Protein AF-A0A1J3I0F9-F1 (afdb_monomer)

Foldseek 3Di:
DFWWWKDWVVHTDDIDDCVVVVAWDKDKDKDFDPDPDTDIDTGGPDDDDDDWPDWDWDFDDDVPDPTTIIIIMTITGPPPPD

Secondary structure (DSSP, 8-state):
--EEEEEETTEEEEEEETTT-TT-EEEEEEE--SSS---EEEEE-SSSPP--SEEEEEEEP-TT-SSPEEEEEEEE------

Structure (mmCIF, N/CA/C/O backbone):
data_AF-A0A1J3I0F9-F1
#
_entry.id   AF-A0A1J3I0F9-F1
#
loop_
_atom_site.group_PDB
_atom_site.id
_atom_site.type_symbol
_atom_site.label_atom_id
_atom_site.label_alt_id
_atom_site.label_comp_id
_atom_site.label_asym_id
_atom_site.label_entity_id
_atom_site.label_seq_id
_atom_site.pdbx_PDB_ins_code
_atom_site.Cartn_x
_atom_site.Cartn_y
_atom_site.Cartn_z
_atom_site.occupancy
_atom_site.B_iso_or_equiv
_atom_site.auth_seq_id
_atom_site.auth_comp_id
_atom_site.auth_asym_id
_atom_site.auth_atom_id
_atom_site.pdbx_PDB_model_num
ATOM 1 N N . THR A 1 1 ? -10.728 -0.599 13.213 1.00 82.12 1 THR A N 1
ATOM 2 C CA . THR A 1 1 ? -9.979 0.315 12.321 1.00 82.12 1 THR A CA 1
ATOM 3 C C . THR A 1 1 ? -9.487 -0.486 11.121 1.00 82.12 1 THR A C 1
ATOM 5 O O . THR A 1 1 ? -9.433 -1.704 11.271 1.00 82.12 1 THR A O 1
ATOM 8 N N . PRO A 1 2 ? -9.231 0.098 9.929 1.00 91.19 2 PRO A N 1
ATOM 9 C CA . PRO A 1 2 ? -8.821 -0.682 8.759 1.00 91.19 2 PRO A CA 1
ATOM 10 C C . PRO A 1 2 ? -7.622 -1.578 9.035 1.00 91.19 2 PRO A C 1
ATOM 12 O O . PRO A 1 2 ? -6.574 -1.106 9.471 1.00 91.19 2 PRO A O 1
ATOM 15 N N . LYS A 1 3 ? -7.829 -2.867 8.762 1.00 93.56 3 LYS A N 1
ATOM 16 C CA . LYS A 1 3 ? -6.810 -3.905 8.768 1.00 93.56 3 LYS A CA 1
ATOM 17 C C . LYS A 1 3 ? -6.995 -4.783 7.540 1.00 93.56 3 LYS A C 1
ATOM 19 O O . LYS A 1 3 ? -8.090 -5.314 7.324 1.00 93.56 3 LYS A O 1
ATOM 24 N N . PHE A 1 4 ? -5.974 -4.848 6.704 1.00 95.50 4 PHE A N 1
ATOM 25 C CA . PHE A 1 4 ? -6.029 -5.527 5.415 1.00 95.50 4 PHE A CA 1
ATOM 26 C C . PHE A 1 4 ? -4.621 -5.802 4.902 1.00 95.50 4 PHE A C 1
ATOM 28 O O . PHE A 1 4 ? -3.673 -5.118 5.280 1.00 95.50 4 PHE A O 1
ATOM 35 N N . ASP A 1 5 ? -4.507 -6.779 4.016 1.00 97.38 5 ASP A N 1
ATOM 36 C CA . ASP A 1 5 ? -3.262 -7.069 3.321 1.00 97.38 5 ASP A CA 1
ATOM 37 C C . ASP A 1 5 ? -3.240 -6.336 1.984 1.00 97.38 5 ASP A C 1
ATOM 39 O O . ASP A 1 5 ? -4.250 -6.267 1.276 1.00 97.38 5 ASP A O 1
ATOM 43 N N . LEU A 1 6 ? -2.085 -5.785 1.640 1.00 96.88 6 LEU A N 1
ATOM 44 C CA . LEU A 1 6 ? -1.836 -5.132 0.371 1.00 96.88 6 LEU A CA 1
ATOM 45 C C . LEU A 1 6 ? -0.962 -6.028 -0.501 1.00 96.88 6 LEU A C 1
ATOM 47 O O . LEU A 1 6 ? 0.091 -6.508 -0.077 1.00 96.88 6 LEU A O 1
ATOM 51 N N . TYR A 1 7 ? -1.411 -6.230 -1.732 1.00 96.94 7 TYR A N 1
ATOM 52 C CA . TYR A 1 7 ? -0.713 -6.991 -2.758 1.00 96.94 7 TYR A CA 1
ATOM 53 C C . TYR A 1 7 ? -0.363 -6.086 -3.936 1.00 96.94 7 TYR A C 1
ATOM 55 O O . TYR A 1 7 ? -1.149 -5.209 -4.302 1.00 96.94 7 TYR A O 1
ATOM 63 N N . ILE A 1 8 ? 0.791 -6.350 -4.550 1.00 94.00 8 ILE A N 1
ATOM 64 C CA . ILE A 1 8 ? 1.211 -5.755 -5.822 1.00 94.00 8 ILE A CA 1
ATOM 65 C C . ILE A 1 8 ? 1.191 -6.856 -6.881 1.00 94.00 8 ILE A C 1
ATOM 67 O O . ILE A 1 8 ? 2.003 -7.792 -6.863 1.00 94.00 8 ILE A O 1
ATOM 71 N N . GLY A 1 9 ? 0.221 -6.772 -7.789 1.00 91.25 9 GLY A N 1
ATOM 72 C CA . GLY A 1 9 ? -0.160 -7.895 -8.636 1.00 91.25 9 GLY A CA 1
ATOM 73 C C . GLY A 1 9 ? -0.520 -9.119 -7.774 1.00 91.25 9 GLY A C 1
ATOM 74 O O . GLY A 1 9 ? -1.278 -8.986 -6.814 1.00 91.25 9 GLY A O 1
ATOM 75 N N . PRO A 1 10 ? 0.023 -10.315 -8.064 1.00 92.12 10 PRO A N 1
ATOM 76 C CA . PRO A 1 10 ? -0.240 -11.517 -7.272 1.00 92.12 10 PRO A CA 1
ATOM 77 C C . PRO A 1 10 ? 0.608 -11.620 -5.990 1.00 92.12 10 PRO A C 1
ATOM 79 O O . PRO A 1 10 ? 0.458 -12.586 -5.244 1.00 92.12 10 PRO A O 1
ATOM 82 N N . ASN A 1 11 ? 1.528 -10.682 -5.739 1.00 93.88 11 ASN A N 1
ATOM 83 C CA . ASN A 1 11 ? 2.520 -10.809 -4.671 1.00 93.88 11 ASN A CA 1
ATOM 84 C C . ASN A 1 11 ? 2.079 -10.062 -3.412 1.00 93.88 11 ASN A C 1
ATOM 86 O O . ASN A 1 11 ? 1.743 -8.880 -3.489 1.00 93.88 11 ASN A O 1
ATOM 90 N N . PHE A 1 12 ? 2.122 -10.737 -2.260 1.00 96.31 12 PHE A N 1
ATOM 91 C CA . PHE A 1 12 ? 1.929 -10.089 -0.961 1.00 96.31 12 PHE A CA 1
ATOM 92 C C . PHE A 1 12 ? 3.020 -9.041 -0.749 1.00 96.31 12 PHE A C 1
ATOM 94 O O . PHE A 1 12 ? 4.199 -9.329 -0.965 1.00 96.31 12 PHE A O 1
ATOM 101 N N . TRP A 1 13 ? 2.624 -7.847 -0.318 1.00 95.12 13 TRP A N 1
ATOM 102 C CA . TRP A 1 13 ? 3.555 -6.786 0.032 1.00 95.12 13 TRP A CA 1
ATOM 103 C C . TRP A 1 13 ? 3.591 -6.557 1.543 1.00 95.12 13 TRP A C 1
ATOM 105 O O . TRP A 1 13 ? 4.635 -6.772 2.157 1.00 95.12 13 TRP A O 1
ATOM 115 N N . VAL A 1 14 ? 2.479 -6.125 2.147 1.00 95.12 14 VAL A N 1
ATOM 116 C CA . VAL A 1 14 ? 2.454 -5.702 3.556 1.00 95.12 14 VAL A CA 1
ATOM 117 C C . VAL A 1 14 ? 1.049 -5.789 4.153 1.00 95.12 14 VAL A C 1
ATOM 119 O O . VAL A 1 14 ? 0.055 -5.609 3.451 1.00 95.12 14 VAL A O 1
ATOM 122 N N . THR A 1 15 ? 0.956 -6.031 5.461 1.00 94.88 15 THR A N 1
ATOM 123 C CA . THR A 1 15 ? -0.292 -5.880 6.222 1.00 94.88 15 THR A CA 1
ATOM 124 C C . THR A 1 15 ? -0.395 -4.457 6.760 1.00 94.88 15 THR A C 1
ATOM 126 O O . THR A 1 15 ? 0.457 -4.005 7.526 1.00 94.88 15 THR A O 1
ATOM 129 N N . ILE A 1 16 ? -1.472 -3.769 6.397 1.00 92.94 16 ILE A N 1
ATOM 130 C CA . ILE A 1 16 ? -1.831 -2.457 6.927 1.00 92.94 16 ILE A CA 1
ATOM 131 C C . ILE A 1 16 ? -2.652 -2.658 8.195 1.00 92.94 16 ILE A C 1
ATOM 133 O O . ILE A 1 16 ? -3.641 -3.393 8.191 1.00 92.94 16 ILE A O 1
ATOM 137 N N . ASP A 1 17 ? -2.251 -1.991 9.275 1.00 92.00 17 ASP A N 1
ATOM 138 C CA . ASP A 1 17 ? -2.958 -2.006 10.554 1.00 92.00 17 ASP A CA 1
ATOM 139 C C . ASP A 1 17 ? -3.019 -0.584 11.122 1.00 92.00 17 ASP A C 1
ATOM 141 O O . ASP A 1 17 ? -2.115 -0.100 11.812 1.00 92.00 17 ASP A O 1
ATOM 145 N N . LEU A 1 18 ? -4.116 0.102 10.802 1.00 88.44 18 LEU A N 1
ATOM 146 C CA . LEU A 1 18 ? -4.345 1.482 11.225 1.00 88.44 18 LEU A CA 1
ATOM 147 C C . LEU A 1 18 ? -4.856 1.584 12.668 1.00 88.44 18 LEU A C 1
ATOM 149 O O . LEU A 1 18 ? -5.048 2.690 13.167 1.00 88.44 18 LEU A O 1
ATOM 153 N N . GLU A 1 19 ? -5.110 0.462 13.351 1.00 85.94 19 GLU A N 1
ATOM 154 C CA . GLU A 1 19 ? -5.454 0.481 14.775 1.00 85.94 19 GLU A CA 1
ATOM 155 C C . GLU A 1 19 ? -4.252 0.907 15.622 1.00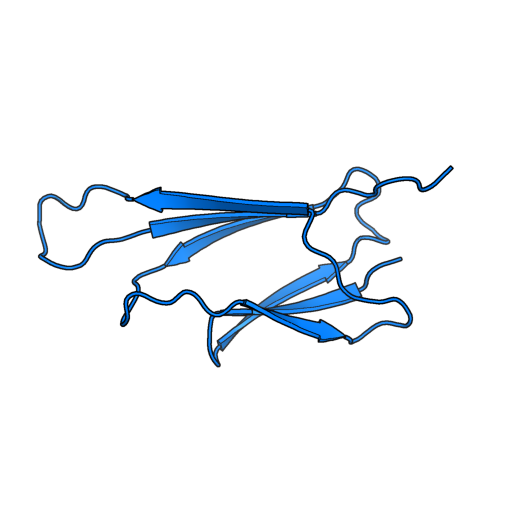 85.94 19 GLU A C 1
ATOM 157 O O . GLU A 1 19 ? -4.389 1.748 16.508 1.00 85.94 19 GLU A O 1
ATOM 162 N N . ASN A 1 20 ? -3.067 0.397 15.278 1.00 80.12 20 ASN A N 1
ATOM 163 C CA . ASN A 1 20 ? -1.815 0.721 15.962 1.00 80.12 20 ASN A CA 1
ATOM 164 C C . ASN A 1 20 ? -1.162 2.021 15.453 1.00 80.12 20 ASN A C 1
ATOM 166 O O . ASN A 1 20 ? -0.281 2.562 16.116 1.00 80.12 20 ASN A O 1
ATOM 170 N N . ASN A 1 21 ? -1.607 2.552 14.307 1.00 77.12 21 ASN A N 1
ATOM 171 C CA . ASN A 1 21 ? -1.047 3.738 13.652 1.00 77.12 21 ASN A CA 1
ATOM 172 C C . ASN A 1 21 ? -2.089 4.859 13.530 1.00 77.12 21 ASN A C 1
ATOM 174 O O . ASN A 1 21 ? -2.633 5.143 12.463 1.00 77.12 21 ASN A O 1
ATOM 178 N N . ILE A 1 22 ? -2.361 5.514 14.663 1.00 67.06 22 ILE A N 1
ATOM 179 C CA . ILE A 1 22 ? -3.446 6.498 14.841 1.00 67.06 22 ILE A CA 1
ATOM 180 C C . ILE A 1 22 ? -3.311 7.704 13.889 1.00 67.06 22 ILE A C 1
ATOM 182 O O . ILE A 1 22 ? -4.318 8.252 13.436 1.00 67.06 22 ILE A O 1
ATOM 186 N N . SER A 1 23 ? -2.078 8.099 13.564 1.00 73.69 23 SER A N 1
ATOM 187 C CA . SER A 1 23 ? -1.752 9.224 12.672 1.00 73.69 23 SER A CA 1
ATOM 188 C C . SER A 1 23 ? -1.881 8.886 11.180 1.00 73.69 23 SER A C 1
ATOM 190 O O . SER A 1 23 ? -1.782 9.781 10.341 1.00 73.69 23 SER A O 1
ATOM 192 N N . GLY A 1 24 ? -2.089 7.611 10.850 1.00 79.94 24 GLY A N 1
ATOM 193 C CA . GLY A 1 24 ? -1.931 7.064 9.508 1.00 79.94 24 GLY A CA 1
ATOM 194 C C . GLY A 1 24 ? -0.649 6.245 9.350 1.00 79.94 24 GLY A C 1
ATOM 195 O O . GLY A 1 24 ? 0.208 6.228 10.233 1.00 79.94 24 GLY A O 1
ATOM 196 N N . GLN A 1 25 ? -0.545 5.549 8.222 1.00 86.25 25 GLN A N 1
ATOM 197 C CA . GLN A 1 25 ? 0.591 4.703 7.848 1.00 86.25 25 GLN A CA 1
ATOM 198 C C . GLN A 1 25 ? 1.075 5.108 6.449 1.00 86.25 25 GLN A C 1
ATOM 200 O O . GLN A 1 25 ? 0.265 5.485 5.598 1.00 86.25 25 GLN A O 1
ATOM 205 N N . THR A 1 26 ? 2.384 5.034 6.219 1.00 91.25 26 THR A N 1
ATOM 206 C CA . THR A 1 26 ? 3.004 5.258 4.908 1.00 91.25 26 THR A CA 1
ATOM 207 C C . THR A 1 26 ? 3.866 4.056 4.583 1.00 91.25 26 THR A C 1
ATOM 209 O O . THR A 1 26 ? 4.705 3.682 5.396 1.00 91.25 26 THR A O 1
ATOM 212 N N . GLU A 1 27 ? 3.687 3.489 3.396 1.00 93.38 27 GLU A N 1
ATOM 213 C CA . GLU A 1 27 ? 4.475 2.353 2.917 1.00 93.38 27 GLU A CA 1
ATOM 214 C C . GLU A 1 27 ? 5.140 2.714 1.592 1.00 93.38 27 GLU A C 1
ATOM 216 O O . GLU A 1 27 ? 4.485 3.259 0.703 1.00 93.38 27 GLU A O 1
ATOM 221 N N . GLU A 1 28 ? 6.433 2.420 1.446 1.00 94.50 28 GLU A N 1
ATOM 222 C CA . GLU A 1 28 ? 7.194 2.690 0.222 1.00 94.50 28 GLU A CA 1
ATOM 223 C C . GLU A 1 28 ? 7.923 1.435 -0.265 1.00 94.50 28 GLU A C 1
ATOM 225 O O . GLU A 1 28 ? 8.495 0.681 0.523 1.00 94.50 28 GLU A O 1
ATOM 230 N N . ILE A 1 29 ? 7.903 1.206 -1.579 1.00 93.50 29 ILE A N 1
ATOM 231 C CA . ILE A 1 29 ? 8.589 0.087 -2.229 1.00 93.50 29 ILE A CA 1
ATOM 232 C C . ILE A 1 29 ? 9.215 0.515 -3.556 1.00 93.50 29 ILE A C 1
ATOM 234 O O . ILE A 1 29 ? 8.654 1.315 -4.304 1.00 93.50 29 ILE A O 1
ATOM 238 N N . ILE A 1 30 ? 10.374 -0.068 -3.870 1.00 91.88 30 ILE A N 1
ATOM 239 C CA . ILE A 1 30 ? 10.978 -0.002 -5.202 1.00 91.88 30 ILE A CA 1
ATOM 240 C C . ILE A 1 30 ? 10.445 -1.173 -6.031 1.00 91.88 30 ILE A C 1
ATOM 242 O O . ILE A 1 30 ? 10.669 -2.337 -5.699 1.00 91.88 30 ILE A O 1
ATOM 246 N N . TYR A 1 31 ? 9.746 -0.863 -7.116 1.00 89.50 31 TYR A N 1
ATOM 247 C CA . TYR A 1 31 ? 9.071 -1.822 -7.976 1.00 89.50 31 TYR A CA 1
ATOM 248 C C . TYR A 1 31 ? 9.584 -1.734 -9.413 1.00 89.50 31 TYR A 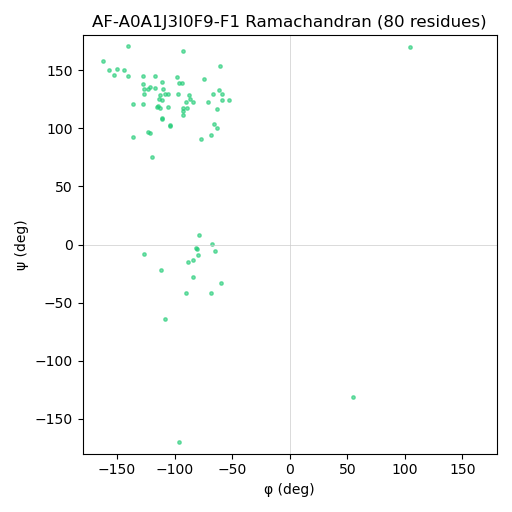C 1
ATOM 250 O O . TYR A 1 31 ? 9.727 -0.647 -9.973 1.00 89.50 31 TYR A O 1
ATOM 258 N N . ILE A 1 32 ? 9.825 -2.897 -10.020 1.00 89.31 32 ILE A N 1
ATOM 259 C CA . ILE A 1 32 ? 10.158 -3.020 -11.441 1.00 89.31 32 ILE A CA 1
ATOM 260 C C . ILE A 1 32 ? 8.898 -3.527 -12.164 1.00 89.31 32 ILE A C 1
ATOM 262 O O . 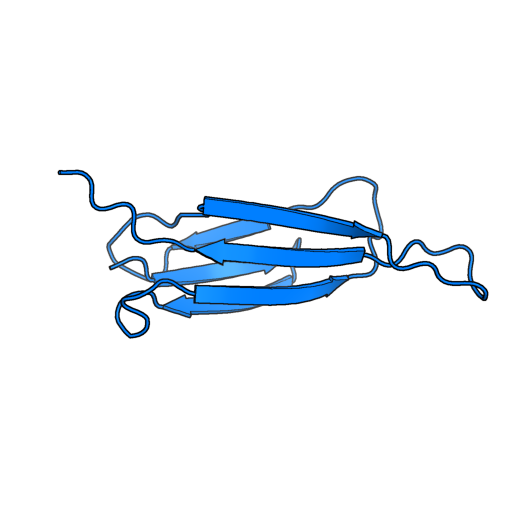ILE A 1 32 ? 8.571 -4.716 -12.062 1.00 89.31 32 ILE A O 1
ATOM 266 N N . PRO A 1 33 ? 8.149 -2.647 -12.852 1.00 85.44 33 PRO A N 1
ATOM 267 C CA . PRO A 1 33 ? 6.944 -3.008 -13.572 1.00 85.44 33 PRO A CA 1
ATOM 268 C C . PRO A 1 33 ? 7.268 -3.923 -14.753 1.00 85.44 33 PRO A C 1
ATOM 270 O O . PRO A 1 33 ? 8.115 -3.628 -15.589 1.00 85.44 33 PRO A O 1
ATOM 273 N N . ARG A 1 34 ? 6.540 -5.039 -14.845 1.00 85.44 34 ARG A N 1
ATOM 274 C CA . ARG A 1 34 ? 6.586 -5.942 -16.012 1.00 85.44 34 ARG A CA 1
ATOM 275 C C . ARG A 1 34 ? 5.594 -5.555 -17.105 1.00 85.44 34 ARG A C 1
ATOM 277 O O . ARG A 1 34 ? 5.661 -6.072 -18.214 1.00 85.44 34 ARG A O 1
ATOM 284 N N . THR A 1 35 ? 4.633 -4.702 -16.766 1.00 87.62 35 THR A N 1
ATOM 285 C CA . THR A 1 35 ? 3.590 -4.205 -17.662 1.00 87.62 35 THR A CA 1
ATOM 286 C C . THR A 1 35 ? 3.351 -2.728 -17.371 1.00 87.62 35 THR A C 1
ATOM 288 O O . THR A 1 35 ? 3.810 -2.215 -16.353 1.00 87.62 35 THR A O 1
ATOM 291 N N . ASN A 1 36 ? 2.576 -2.060 -18.219 1.00 87.56 36 ASN A N 1
ATOM 292 C CA . ASN A 1 36 ? 2.190 -0.664 -18.005 1.00 87.56 36 ASN A CA 1
ATOM 293 C C . ASN A 1 36 ? 1.050 -0.498 -16.978 1.00 87.56 36 ASN A C 1
ATOM 295 O O . ASN A 1 36 ? 0.522 0.601 -16.831 1.00 87.56 36 ASN A O 1
ATOM 299 N N . PHE A 1 37 ? 0.655 -1.575 -16.291 1.00 90.00 37 PHE A N 1
ATOM 300 C CA . PHE A 1 37 ? -0.355 -1.567 -15.240 1.00 90.00 37 PHE A CA 1
ATOM 301 C C . PHE A 1 37 ? 0.282 -1.826 -13.873 1.00 90.00 37 PHE A C 1
ATOM 303 O O . PHE A 1 37 ? 1.169 -2.673 -13.725 1.00 90.00 37 PHE A O 1
ATOM 310 N N . LEU A 1 38 ? -0.206 -1.095 -12.871 1.00 91.38 38 LEU A N 1
ATOM 311 C CA . LEU A 1 38 ? 0.051 -1.358 -11.463 1.00 91.38 38 LEU A CA 1
ATOM 312 C C . LEU A 1 38 ? -1.250 -1.832 -10.823 1.00 91.38 38 LEU A C 1
ATOM 314 O O . LEU A 1 38 ? -2.163 -1.039 -10.601 1.00 91.38 38 LEU A O 1
ATOM 318 N N . ASP A 1 39 ? -1.302 -3.118 -10.502 1.00 93.62 39 ASP A N 1
ATOM 319 C CA . ASP A 1 39 ? -2.434 -3.703 -9.799 1.00 93.62 39 ASP A CA 1
ATOM 320 C C . ASP A 1 39 ? -2.163 -3.675 -8.295 1.00 93.62 39 ASP A C 1
ATOM 322 O O . ASP A 1 39 ? -1.249 -4.343 -7.808 1.00 93.62 39 ASP A O 1
ATOM 326 N N . LEU A 1 40 ? -2.966 -2.907 -7.560 1.00 94.88 40 LEU A N 1
ATOM 327 C CA . LEU A 1 40 ? -2.990 -2.921 -6.100 1.00 94.88 40 LEU A CA 1
ATOM 328 C C . LEU A 1 40 ? -4.249 -3.647 -5.640 1.00 94.88 40 LEU A C 1
ATOM 330 O O . LEU A 1 40 ? -5.365 -3.209 -5.922 1.00 94.88 40 LEU A O 1
ATOM 334 N N . CYS A 1 41 ? -4.078 -4.753 -4.920 1.00 96.44 41 CYS A N 1
ATOM 335 C CA . CYS A 1 41 ? -5.195 -5.514 -4.371 1.00 96.44 41 CYS A CA 1
ATOM 336 C C . 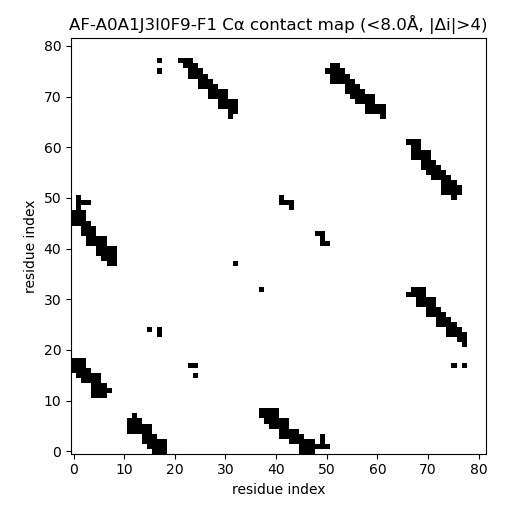CYS A 1 41 ? -5.217 -5.387 -2.848 1.00 96.44 41 CYS A C 1
ATOM 338 O O . CYS A 1 41 ? -4.229 -5.676 -2.173 1.00 96.44 41 CYS A O 1
ATOM 340 N N . LEU A 1 42 ? -6.353 -4.929 -2.317 1.00 96.88 42 LEU A N 1
ATOM 341 C CA . LEU A 1 42 ? -6.571 -4.733 -0.890 1.00 96.88 42 LEU A CA 1
ATOM 342 C C . LEU A 1 42 ? -7.443 -5.880 -0.381 1.00 96.88 42 LEU A C 1
ATOM 344 O O . LEU A 1 42 ? -8.660 -5.899 -0.584 1.00 96.88 42 LEU A O 1
ATOM 348 N N . VAL A 1 43 ? -6.823 -6.841 0.290 1.00 97.75 43 VAL A N 1
ATOM 349 C CA . VAL A 1 43 ? -7.497 -8.033 0.797 1.00 97.75 43 VAL A CA 1
ATOM 350 C C . VAL A 1 43 ? -7.937 -7.779 2.231 1.00 97.75 43 VAL A C 1
ATOM 352 O O . VAL A 1 43 ? -7.126 -7.654 3.147 1.00 97.75 43 VAL A O 1
ATOM 355 N N . LYS A 1 44 ? -9.250 -7.687 2.442 1.00 96.25 44 LYS A N 1
ATOM 356 C CA . LYS A 1 44 ? -9.836 -7.464 3.767 1.00 96.25 44 LYS A CA 1
ATOM 357 C C . LYS A 1 44 ? -9.522 -8.636 4.704 1.00 96.25 44 LYS A C 1
ATOM 359 O O . LYS A 1 44 ? -10.016 -9.739 4.494 1.00 96.25 44 LYS A O 1
ATOM 364 N N . THR A 1 45 ? -8.773 -8.363 5.769 1.00 96.56 45 THR A N 1
ATOM 365 C CA . THR A 1 45 ? -8.481 -9.322 6.851 1.00 96.56 45 THR A CA 1
ATOM 366 C C . THR A 1 45 ? -9.141 -8.927 8.174 1.00 96.56 45 THR A C 1
ATOM 368 O O . THR A 1 45 ? -9.379 -9.778 9.028 1.00 96.56 45 THR A O 1
ATOM 371 N N . GLY A 1 46 ? -9.485 -7.646 8.338 1.00 92.25 46 GLY A N 1
ATOM 372 C CA . GLY A 1 46 ? -10.249 -7.117 9.464 1.00 92.25 46 GLY A CA 1
ATOM 373 C C . GLY A 1 46 ? -11.752 -6.973 9.202 1.00 92.25 46 GLY A C 1
ATOM 374 O O . GLY A 1 46 ? -12.307 -7.418 8.198 1.00 92.25 46 GLY A O 1
ATOM 375 N N . THR A 1 47 ? -12.438 -6.301 10.126 1.00 93.12 47 THR A N 1
ATOM 376 C CA . THR A 1 47 ? -13.901 -6.128 10.089 1.00 93.12 47 THR A CA 1
ATOM 377 C C . THR A 1 47 ? -14.356 -4.959 9.213 1.00 93.12 47 THR A C 1
ATOM 379 O O . THR A 1 47 ? -15.447 -5.002 8.637 1.00 93.12 47 THR A O 1
ATOM 382 N N . THR A 1 48 ? -13.526 -3.929 9.050 1.00 92.06 48 THR A N 1
ATOM 383 C CA . THR A 1 48 ? -13.838 -2.734 8.249 1.00 92.06 48 THR A CA 1
ATOM 384 C C . THR A 1 48 ? -13.353 -2.870 6.808 1.00 92.06 48 THR A C 1
ATOM 386 O O . THR A 1 48 ? -12.574 -3.763 6.484 1.00 92.06 48 THR A O 1
ATOM 389 N N . ASN A 1 49 ? -13.807 -1.985 5.922 1.00 94.00 49 ASN A N 1
ATOM 390 C CA . ASN A 1 49 ? -13.359 -2.004 4.532 1.00 94.00 49 ASN A CA 1
ATOM 391 C C . ASN A 1 49 ? -11.922 -1.465 4.407 1.00 94.00 49 ASN A C 1
ATOM 393 O O . ASN A 1 49 ? -11.569 -0.528 5.134 1.00 94.00 49 ASN A O 1
ATOM 397 N N . PRO A 1 50 ? -11.099 -2.043 3.515 1.00 94.69 50 PRO A N 1
ATOM 398 C CA . PRO A 1 50 ? -9.799 -1.483 3.173 1.00 94.69 50 PRO A CA 1
ATOM 399 C C . PRO A 1 50 ? -9.921 -0.081 2.572 1.00 94.69 50 PRO A C 1
ATOM 401 O O . PRO A 1 50 ? -10.938 0.251 1.962 1.00 94.69 50 PRO A O 1
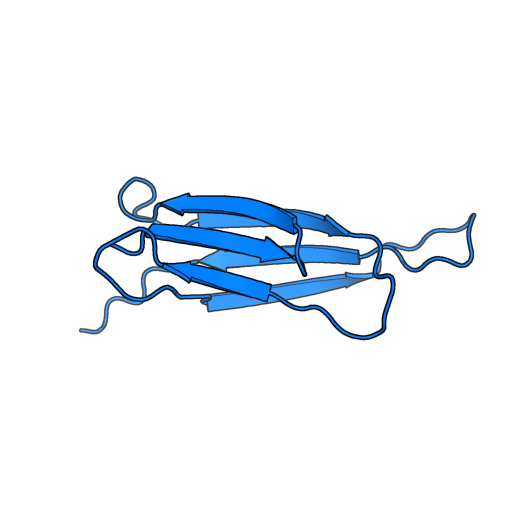ATOM 404 N N . MET A 1 51 ? -8.877 0.730 2.721 1.00 92.25 51 MET A N 1
ATOM 405 C CA . MET A 1 51 ? -8.808 2.067 2.130 1.00 92.25 51 MET A CA 1
ATOM 406 C C . MET A 1 51 ? -7.384 2.380 1.682 1.00 92.25 51 MET A C 1
ATOM 408 O O . MET A 1 51 ? -6.433 1.923 2.306 1.00 92.25 51 MET A O 1
ATOM 412 N N . ILE A 1 52 ? -7.253 3.202 0.646 1.00 93.38 52 ILE A N 1
ATOM 413 C CA . ILE A 1 52 ? -6.022 3.911 0.289 1.00 93.38 52 ILE A CA 1
ATOM 414 C C . ILE A 1 52 ? -6.393 5.386 0.184 1.00 93.38 52 ILE A C 1
ATOM 416 O O . ILE A 1 52 ? -7.411 5.716 -0.423 1.00 93.38 52 ILE A O 1
ATOM 420 N N . SER A 1 53 ? -5.592 6.266 0.783 1.00 92.44 53 SER A N 1
ATOM 421 C CA . SER A 1 53 ? -5.802 7.712 0.664 1.00 92.44 53 SER A CA 1
ATOM 422 C C . SER A 1 53 ? -5.052 8.290 -0.531 1.00 92.44 53 SER A C 1
ATOM 424 O O . SER A 1 53 ? -5.602 9.124 -1.241 1.00 92.44 53 SER A O 1
ATOM 426 N N . SER A 1 54 ? -3.811 7.853 -0.760 1.00 93.69 54 SER A N 1
ATOM 427 C CA . SER A 1 54 ? -3.011 8.280 -1.911 1.00 93.69 54 SER A CA 1
ATOM 428 C C . SER A 1 54 ? -2.033 7.194 -2.351 1.00 93.69 54 SER A C 1
ATOM 430 O O . SER A 1 54 ? -1.560 6.411 -1.526 1.00 93.69 54 SER A O 1
ATOM 432 N N . VAL A 1 55 ? -1.722 7.190 -3.648 1.00 95.50 55 VAL A N 1
ATOM 433 C CA . VAL A 1 55 ? -0.642 6.414 -4.264 1.00 95.50 55 VAL A CA 1
ATOM 434 C C . VAL A 1 55 ? 0.210 7.384 -5.073 1.00 95.50 55 VAL A C 1
ATOM 436 O O . VAL A 1 55 ? -0.291 8.032 -5.991 1.00 95.50 55 VAL A O 1
ATOM 439 N N . GLU A 1 56 ? 1.493 7.472 -4.749 1.00 94.88 56 GLU A N 1
ATOM 440 C CA . GLU A 1 56 ? 2.479 8.256 -5.485 1.00 94.88 56 GLU A CA 1
ATOM 441 C C . GLU A 1 56 ? 3.426 7.320 -6.240 1.00 94.88 56 GLU A C 1
ATOM 443 O O . GLU A 1 56 ? 3.984 6.385 -5.665 1.00 94.88 56 GLU A O 1
ATOM 448 N N . LEU A 1 57 ? 3.611 7.582 -7.537 1.00 93.25 57 LEU A N 1
ATOM 449 C CA . LEU A 1 57 ? 4.534 6.854 -8.403 1.00 93.25 57 LEU A CA 1
ATOM 450 C C . LEU A 1 57 ? 5.645 7.801 -8.859 1.00 93.25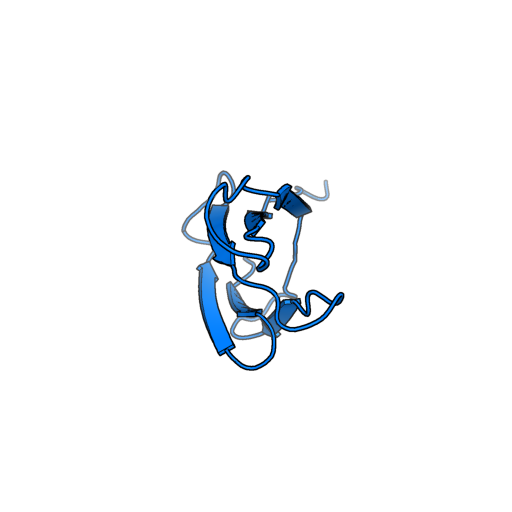 57 LEU A C 1
ATOM 452 O O . LEU A 1 57 ? 5.377 8.779 -9.558 1.00 93.25 57 LEU A O 1
ATOM 456 N N . ARG A 1 58 ? 6.895 7.488 -8.513 1.00 91.56 58 ARG A N 1
ATOM 457 C CA . ARG A 1 58 ? 8.082 8.198 -9.010 1.00 91.56 58 ARG A CA 1
ATOM 458 C C . ARG A 1 58 ? 8.949 7.276 -9.854 1.00 91.56 58 ARG A C 1
ATOM 460 O O . ARG A 1 58 ? 9.498 6.317 -9.314 1.00 91.56 58 ARG A O 1
ATOM 467 N N . PRO A 1 59 ? 9.162 7.585 -11.139 1.00 88.56 59 PRO A N 1
ATOM 468 C CA . PRO A 1 59 ? 10.235 6.973 -11.904 1.00 88.56 59 PRO A CA 1
ATOM 469 C C . PRO A 1 59 ? 11.588 7.257 -11.250 1.00 88.56 59 PRO A C 1
ATOM 471 O O . PRO A 1 59 ? 11.952 8.410 -11.017 1.00 88.56 59 PRO A O 1
ATOM 474 N N . LEU A 1 60 ? 12.326 6.198 -10.944 1.00 87.19 60 LEU A N 1
ATOM 475 C CA . LEU A 1 60 ? 13.723 6.264 -10.553 1.00 87.19 60 LEU A CA 1
ATOM 476 C C . LEU A 1 60 ? 14.547 6.098 -11.829 1.00 87.19 60 LEU A C 1
ATOM 478 O O . LEU A 1 60 ? 14.452 5.075 -12.509 1.00 87.19 60 LEU A O 1
ATOM 482 N N . ALA A 1 61 ? 15.316 7.130 -12.179 1.00 74.69 61 ALA A N 1
ATOM 483 C CA . ALA A 1 61 ? 16.219 7.064 -13.319 1.00 74.69 61 ALA A CA 1
ATOM 484 C C . ALA A 1 61 ? 17.207 5.913 -13.112 1.00 74.69 61 ALA A C 1
ATOM 486 O O . ALA A 1 61 ? 17.826 5.791 -12.054 1.00 74.69 61 ALA A O 1
ATOM 487 N N . ASN A 1 62 ? 17.332 5.068 -14.128 1.00 64.81 62 ASN A N 1
ATOM 488 C CA . ASN A 1 62 ? 18.263 3.961 -14.133 1.00 64.81 62 ASN A CA 1
ATOM 489 C C . ASN A 1 62 ? 19.181 4.153 -15.342 1.00 64.81 62 ASN A C 1
ATOM 491 O O .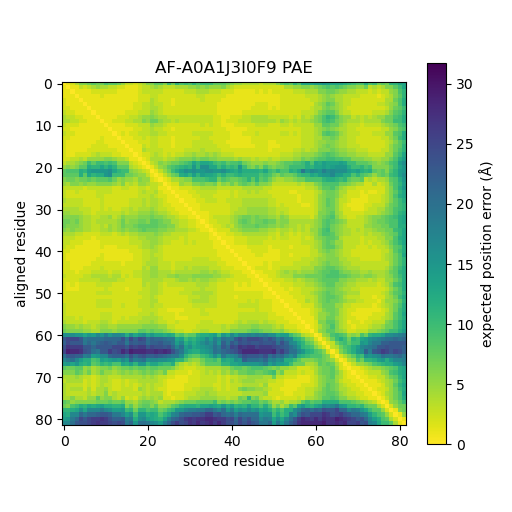 ASN A 1 62 ? 18.827 3.794 -16.460 1.00 64.81 62 ASN A O 1
ATOM 495 N N . ASP A 1 63 ? 20.352 4.753 -15.127 1.00 59.69 63 ASP A N 1
ATOM 496 C CA . ASP A 1 63 ? 21.305 5.097 -16.199 1.00 59.69 63 ASP A CA 1
ATOM 497 C C . ASP A 1 63 ? 21.943 3.863 -16.877 1.00 59.69 63 ASP A C 1
ATOM 499 O O . ASP A 1 63 ? 22.776 3.997 -17.772 1.00 59.69 63 ASP A O 1
ATOM 503 N N . LEU A 1 64 ? 21.579 2.644 -16.455 1.00 58.38 64 LEU A N 1
ATOM 504 C CA . LEU A 1 64 ? 22.288 1.409 -16.801 1.00 58.38 64 LEU A CA 1
ATOM 505 C C . LEU A 1 64 ? 21.413 0.296 -17.407 1.00 58.38 64 LEU A C 1
ATOM 507 O O . LEU A 1 64 ? 21.962 -0.704 -17.861 1.00 58.38 64 LEU A O 1
ATOM 511 N N . SER A 1 65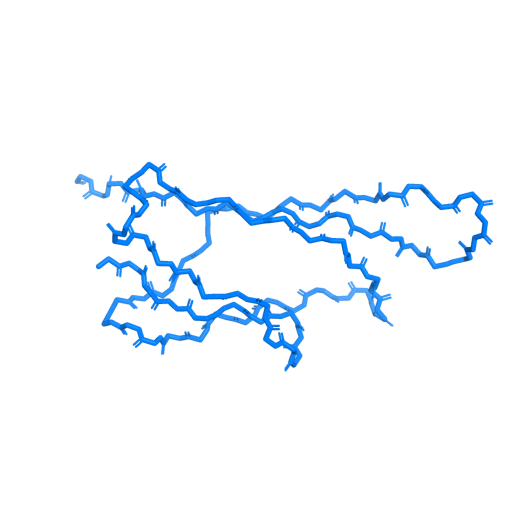 ? 20.079 0.414 -17.437 1.00 55.84 65 SER A N 1
ATOM 512 C CA . SER A 1 65 ? 19.210 -0.641 -18.003 1.00 55.84 65 SER A CA 1
ATOM 513 C C . SER A 1 65 ? 17.890 -0.094 -18.554 1.00 55.84 65 SER A C 1
ATOM 515 O O . SER A 1 65 ? 17.338 0.858 -18.020 1.00 55.84 65 SER A O 1
ATOM 517 N N . SER A 1 66 ? 17.377 -0.706 -19.631 1.00 62.72 66 SER A N 1
ATOM 518 C CA . SER A 1 66 ? 16.117 -0.320 -20.298 1.00 62.72 66 SER A CA 1
ATOM 519 C C . SER A 1 66 ? 14.855 -0.495 -19.441 1.00 62.72 66 SER A C 1
ATOM 521 O O . SER A 1 66 ? 13.775 -0.093 -19.871 1.00 62.72 66 SE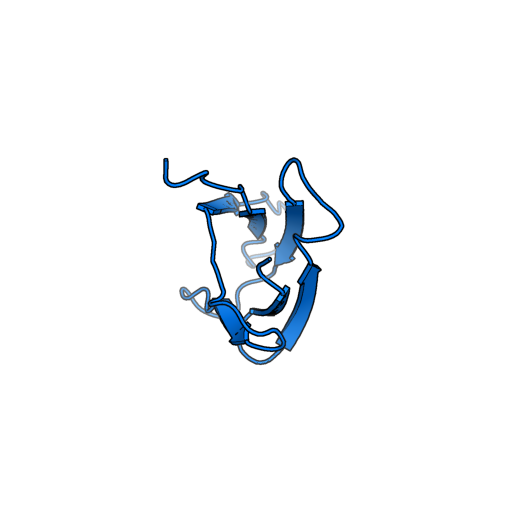R A O 1
ATOM 523 N N . ASP A 1 67 ? 14.979 -1.073 -18.246 1.00 69.38 67 ASP A N 1
ATOM 524 C CA . ASP A 1 67 ? 13.868 -1.269 -17.325 1.00 69.38 67 ASP A CA 1
ATOM 525 C C . ASP A 1 67 ? 13.627 0.002 -16.503 1.00 69.38 67 ASP A C 1
ATOM 527 O O . ASP A 1 67 ? 14.504 0.493 -15.787 1.00 69.38 67 ASP A O 1
ATOM 531 N N . THR A 1 68 ? 12.404 0.529 -16.591 1.00 77.50 68 THR A N 1
ATOM 532 C CA . THR A 1 68 ? 11.964 1.653 -15.757 1.00 77.50 68 THR A CA 1
ATOM 533 C C . THR A 1 68 ? 11.784 1.158 -14.331 1.00 77.50 68 THR A C 1
ATOM 535 O O . THR A 1 68 ? 10.990 0.257 -14.107 1.00 77.50 68 THR A O 1
ATOM 538 N N . ILE A 1 69 ? 12.474 1.745 -13.358 1.00 86.19 69 ILE A N 1
ATOM 539 C CA . ILE A 1 69 ? 12.260 1.444 -11.938 1.00 86.19 69 ILE A CA 1
ATOM 540 C C . ILE A 1 69 ? 11.302 2.492 -11.366 1.00 86.19 69 ILE A C 1
ATOM 542 O O . ILE A 1 69 ? 11.421 3.672 -11.684 1.00 86.19 69 ILE A O 1
ATOM 546 N N . LEU A 1 70 ? 10.352 2.086 -10.523 1.00 86.94 70 LEU A N 1
ATOM 547 C CA . LEU A 1 70 ? 9.418 2.988 -9.850 1.00 86.94 70 LEU A CA 1
ATOM 548 C C . LEU A 1 70 ? 9.604 2.919 -8.332 1.00 86.94 70 LEU A C 1
ATOM 550 O O . LEU A 1 70 ? 9.655 1.833 -7.766 1.00 86.94 70 LEU A O 1
ATOM 554 N N . ALA A 1 71 ? 9.638 4.066 -7.663 1.00 90.69 71 ALA A N 1
ATOM 555 C CA . ALA A 1 71 ? 9.296 4.159 -6.251 1.00 90.69 71 ALA A CA 1
ATOM 556 C C . ALA A 1 71 ? 7.779 4.343 -6.135 1.00 90.69 71 ALA A C 1
ATOM 558 O O . ALA A 1 71 ? 7.213 5.253 -6.746 1.00 90.69 71 ALA A O 1
ATOM 559 N N . ILE A 1 72 ? 7.132 3.464 -5.375 1.00 92.88 72 ILE A N 1
ATOM 560 C CA . ILE A 1 72 ? 5.697 3.496 -5.097 1.00 92.88 72 ILE A CA 1
ATOM 561 C C . ILE A 1 72 ? 5.533 3.817 -3.622 1.00 92.88 72 ILE A C 1
ATOM 563 O O . ILE A 1 72 ? 5.942 3.017 -2.784 1.00 92.88 72 ILE A O 1
ATOM 567 N N . GLN A 1 73 ? 4.912 4.949 -3.308 1.00 94.19 73 GLN A N 1
ATOM 568 C CA . GLN A 1 73 ? 4.578 5.328 -1.940 1.00 94.19 73 GLN A CA 1
ATOM 569 C C . GLN A 1 73 ? 3.058 5.337 -1.767 1.00 94.19 73 GLN A C 1
ATOM 571 O O . GLN A 1 73 ? 2.341 5.994 -2.517 1.00 94.19 73 GLN A O 1
ATOM 576 N N . THR A 1 74 ? 2.554 4.593 -0.786 1.00 89.44 74 THR A N 1
ATOM 577 C CA . THR A 1 74 ? 1.126 4.515 -0.465 1.00 89.44 74 THR A CA 1
ATOM 578 C C . THR A 1 74 ? 0.870 5.142 0.897 1.00 89.44 74 THR A C 1
ATOM 580 O O . THR A 1 74 ? 1.527 4.799 1.879 1.00 89.44 74 THR A O 1
ATOM 583 N N . LEU A 1 75 ? -0.094 6.060 0.949 1.00 87.19 75 LEU A N 1
ATOM 584 C CA . LEU A 1 75 ? -0.490 6.780 2.156 1.00 87.19 75 LEU A CA 1
ATOM 585 C C . LEU A 1 75 ? -1.870 6.321 2.623 1.00 87.19 75 LEU A C 1
ATOM 587 O O . LEU A 1 75 ? -2.830 6.260 1.844 1.00 87.19 75 LEU A O 1
ATOM 591 N N . PHE A 1 76 ? -1.973 6.073 3.925 1.00 86.00 76 PHE A N 1
ATOM 592 C CA . PHE A 1 76 ? -3.183 5.631 4.603 1.00 86.00 76 PHE A CA 1
ATOM 593 C C . PHE A 1 76 ? -3.521 6.611 5.723 1.00 86.00 76 PHE A C 1
ATOM 595 O O . PHE A 1 76 ? -2.987 6.511 6.825 1.00 86.00 76 PHE A O 1
ATOM 602 N N . TYR A 1 77 ? -4.414 7.562 5.459 1.00 80.69 77 TYR A N 1
ATOM 603 C CA . TYR A 1 77 ? -4.886 8.500 6.471 1.00 80.69 77 TYR A CA 1
ATOM 604 C C . TYR A 1 77 ? -6.222 8.071 7.053 1.00 80.69 77 TYR A C 1
ATOM 606 O O . TYR A 1 77 ? -7.128 7.604 6.363 1.00 80.69 77 TYR A O 1
ATOM 614 N N . ARG A 1 78 ? -6.380 8.338 8.348 1.00 70.12 78 ARG A N 1
ATOM 615 C CA . ARG A 1 78 ? -7.675 8.280 9.007 1.00 70.12 78 ARG A CA 1
ATOM 616 C C . ARG A 1 78 ? -8.461 9.534 8.633 1.00 70.12 78 ARG A C 1
ATOM 618 O O . ARG A 1 78 ? -8.379 10.544 9.325 1.00 70.12 78 ARG A O 1
ATOM 625 N N . THR A 1 79 ? -9.246 9.494 7.560 1.00 58.62 79 THR A N 1
ATOM 626 C CA . THR A 1 79 ? -10.297 10.504 7.391 1.00 58.62 79 THR A CA 1
ATOM 627 C C . THR A 1 79 ? -11.316 10.278 8.505 1.00 58.62 79 THR A C 1
ATOM 629 O O . THR A 1 79 ? -12.077 9.309 8.469 1.00 58.62 79 THR A O 1
ATOM 632 N N . GLN A 1 80 ? -11.300 11.125 9.536 1.00 50.38 80 GLN A N 1
ATOM 633 C CA . GLN A 1 80 ? -12.426 11.230 10.459 1.00 50.38 80 GLN A CA 1
ATOM 634 C C . GLN A 1 80 ? -13.605 11.729 9.614 1.00 50.38 80 GLN A C 1
ATOM 636 O O . GLN A 1 80 ? -13.658 12.905 9.270 1.00 50.38 80 GLN A O 1
ATOM 641 N N . MET A 1 81 ? -14.503 10.830 9.206 1.00 42.75 81 MET A N 1
ATOM 642 C CA . MET A 1 81 ? -15.839 11.245 8.788 1.00 42.75 81 MET A CA 1
ATOM 643 C C . MET A 1 81 ? -16.531 11.745 10.057 1.00 42.75 81 MET A C 1
ATOM 645 O O . MET A 1 81 ? -16.985 10.937 10.865 1.00 42.75 81 MET A O 1
ATOM 649 N N . THR A 1 82 ? -16.466 13.058 10.283 1.00 36.78 82 THR A N 1
ATOM 650 C CA . THR A 1 82 ? -17.347 13.780 11.211 1.00 36.78 82 THR A CA 1
ATOM 651 C C . THR A 1 82 ? -18.780 13.719 10.724 1.00 36.78 82 THR A C 1
ATOM 653 O O . THR A 1 82 ? -18.960 13.894 9.496 1.00 36.78 82 THR A O 1
#

Radius of gyration: 14.33 Å; Cα contacts (8 Å, |Δi|>4): 161; chains: 1; bounding box: 40×25×36 Å

Nearest PDB structures (foldseek):
  4tw1-assembly2_K  TM=2.360E-01  e=3.037E+00  Staphylococcus aureus subsp. aureus USA300_TCH1516
  6rhv-assembly1_H  TM=1.504E-01  e=5.653E+00  Staphylococcus aureus
  4tw1-assembly1_F  TM=1.472E-01  e=9.886E+00  Staphylococcus aureus subsp. aureus USA300_TCH1516

Mean predicted aligned error: 5.89 Å

Organism: Noccaea caerulescens (NCBI:txid107243)

Solvent-accessible surface area (backbone atoms only — not comparable to full-atom values): 5072 Å² total; per-residue (Å²): 102,43,22,26,37,37,22,56,58,96,41,83,70,50,75,47,55,42,69,86,28,77,87,31,51,76,48,76,47,82,44,75,67,93,54,101,67,86,50,76,44,74,46,66,73,44,94,42,72,62,81,74,70,44,76,45,81,41,80,44,88,51,98,83,52,96,63,67,33,30,39,40,39,41,35,35,63,74,78,78,83,123

InterPro domains:
  IPR024788 Malectin-like domain [PF12819] (2-66)

Sequence (82 aa):
TPKFDLYIGPNFWVTIDLENNISGQTEEIIYIPRTNFLDLCLVKTGTTNPMISSVELRPLANDLSSDTILAIQTLFYRTQMT

pLDDT: mean 85.82, std 13.15, range [36.78, 97.75]